Protein AF-A0A6A4HBH5-F1 (afdb_monomer_lite)

Foldseek 3Di:
DPPPPLPLCVQWDFAAAPDPPWTWIFGNLQLVVLLVVCVVVLCVQPVPDDPVSNVVSVVVSSVSSVVVGDTFIPDLVSQLCAQPNDPVGHHPPRGDPVSNVSSVVVVVVVVVVVVVPDPPPPPDD

Radius of gyration: 19.76 Å; chains: 1; bounding box: 61×24×61 Å

Secondary structure (DSSP, 8-state):
------GGGGGEEEEEE-SSS-EEEEEHHHHHHHHHHTHHHHHHHHTT--HHHHHHHHHHHHHHHHHHS--EESSHHHHHHHHH--SSSPPPTTS-HHHHHHHHHHHHHHHHHHHHHS-------

Organism: NCBI:txid1447944

Structure (mmCIF, N/CA/C/O backbone):
data_AF-A0A6A4HBH5-F1
#
_entry.id   AF-A0A6A4HBH5-F1
#
loop_
_atom_site.group_PDB
_atom_site.id
_atom_site.type_symbol
_atom_site.label_atom_id
_atom_site.label_alt_id
_atom_site.label_comp_id
_atom_site.label_asym_id
_atom_site.label_entity_id
_atom_site.label_seq_id
_atom_site.pdbx_PDB_ins_code
_atom_site.Cartn_x
_atom_site.Cartn_y
_atom_site.Cartn_z
_atom_site.occupancy
_atom_site.B_iso_or_equiv
_atom_site.auth_seq_id
_atom_site.auth_comp_id
_atom_site.auth_asym_id
_atom_site.auth_atom_id
_atom_site.pdbx_PDB_model_num
ATOM 1 N N . MET A 1 1 ? -27.5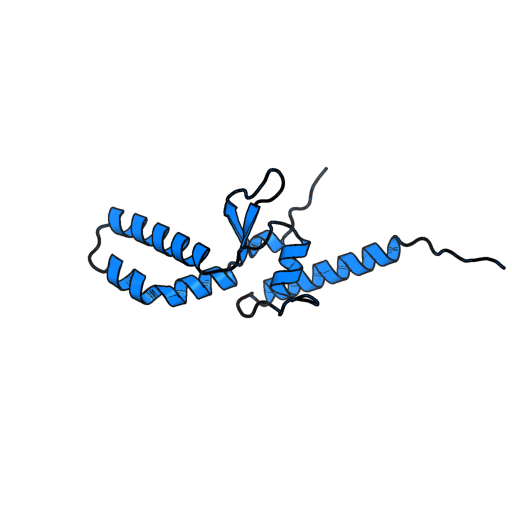65 11.292 -1.732 1.00 35.56 1 MET A N 1
ATOM 2 C CA . MET A 1 1 ? -27.043 11.084 -0.363 1.00 35.56 1 MET A CA 1
ATOM 3 C C . MET A 1 1 ? -25.540 11.281 -0.413 1.00 35.56 1 MET A C 1
ATOM 5 O O . MET A 1 1 ? -24.884 10.556 -1.145 1.00 35.56 1 MET A O 1
ATOM 9 N N . SER A 1 2 ? -25.010 12.303 0.260 1.00 35.62 2 SER A N 1
ATOM 10 C CA . SER A 1 2 ? -23.579 12.622 0.209 1.00 35.62 2 SER A CA 1
A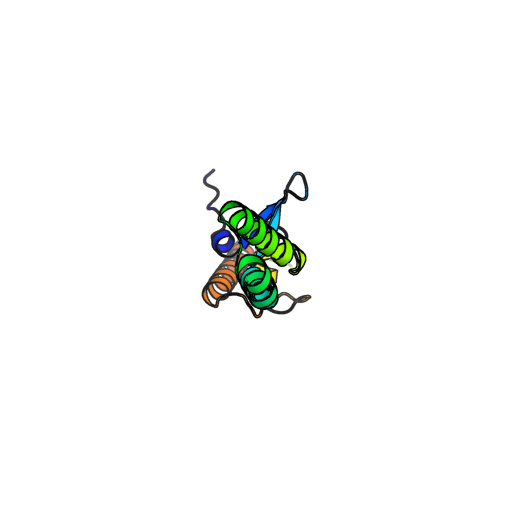TOM 11 C C . SER A 1 2 ? -22.812 11.609 1.062 1.00 35.62 2 SER A C 1
ATOM 13 O O . SER A 1 2 ? -22.666 11.772 2.274 1.00 35.62 2 SER A O 1
ATOM 15 N N . THR A 1 3 ? -22.420 10.488 0.456 1.00 44.31 3 THR A N 1
ATOM 16 C CA . THR A 1 3 ? -21.527 9.506 1.070 1.00 44.31 3 THR A CA 1
ATOM 17 C C . THR A 1 3 ? -20.174 10.178 1.234 1.00 44.31 3 THR A C 1
ATOM 19 O O . THR A 1 3 ? -19.400 10.231 0.280 1.00 44.31 3 THR A O 1
ATOM 22 N N . LYS A 1 4 ? -19.899 10.749 2.415 1.00 58.16 4 LYS A N 1
ATOM 23 C CA . LYS A 1 4 ? -18.558 11.237 2.761 1.00 58.16 4 LYS A CA 1
ATOM 24 C C . LYS A 1 4 ? -17.583 10.098 2.471 1.00 58.16 4 LYS A C 1
ATOM 26 O O . LYS A 1 4 ? -17.641 9.065 3.137 1.00 58.16 4 LYS A O 1
ATOM 31 N N . ALA A 1 5 ? -16.773 10.254 1.427 1.00 67.75 5 ALA A N 1
ATOM 32 C CA . ALA A 1 5 ? -15.789 9.257 1.045 1.00 67.75 5 ALA A CA 1
ATOM 33 C C . ALA A 1 5 ? -14.920 8.956 2.272 1.00 67.75 5 ALA A C 1
ATOM 35 O O . ALA A 1 5 ? -14.474 9.881 2.952 1.00 67.75 5 ALA A O 1
ATOM 36 N N . ASN A 1 6 ? -14.746 7.675 2.601 1.00 82.19 6 ASN A N 1
ATOM 37 C CA . ASN A 1 6 ? -13.920 7.275 3.734 1.00 82.19 6 ASN A CA 1
ATOM 38 C C . ASN A 1 6 ? -12.499 7.819 3.521 1.00 82.19 6 ASN A C 1
ATOM 40 O O . ASN A 1 6 ? -11.806 7.382 2.607 1.00 82.19 6 ASN A O 1
ATOM 44 N N . VAL A 1 7 ? -12.071 8.765 4.360 1.00 91.56 7 VAL A N 1
ATOM 45 C CA . VAL A 1 7 ? -10.775 9.445 4.208 1.00 91.56 7 VAL A CA 1
ATOM 46 C C . VAL A 1 7 ? -9.587 8.489 4.319 1.00 91.56 7 VAL A C 1
ATOM 48 O O . VAL A 1 7 ? -8.522 8.800 3.794 1.00 91.56 7 VAL A O 1
ATOM 51 N N . LEU A 1 8 ? -9.784 7.295 4.896 1.00 94.12 8 LEU A N 1
ATOM 52 C CA . LEU A 1 8 ? -8.764 6.251 4.951 1.00 94.12 8 LEU A CA 1
ATOM 53 C C . LEU A 1 8 ? -8.336 5.763 3.565 1.00 94.12 8 LEU A C 1
ATOM 55 O O . LEU A 1 8 ? -7.209 5.309 3.435 1.00 94.12 8 LEU A O 1
ATOM 59 N N . TRP A 1 9 ? -9.164 5.914 2.520 1.00 94.00 9 TRP A N 1
ATOM 60 C CA . TRP A 1 9 ? -8.773 5.580 1.142 1.00 94.00 9 TRP A CA 1
ATOM 61 C C . TRP A 1 9 ? -7.507 6.308 0.675 1.00 94.00 9 TRP A C 1
ATOM 63 O O . TRP A 1 9 ? -6.831 5.813 -0.214 1.00 94.00 9 TRP A O 1
ATOM 73 N N . LYS A 1 10 ? -7.141 7.440 1.291 1.00 95.75 10 LYS A N 1
ATOM 74 C CA . LYS A 1 10 ? -5.875 8.135 1.008 1.00 95.75 10 LYS A CA 1
ATOM 75 C C . LYS A 1 10 ? -4.632 7.300 1.334 1.00 95.75 10 LYS A C 1
ATOM 77 O O . LYS A 1 10 ? -3.570 7.577 0.796 1.00 95.75 10 LYS A O 1
ATOM 82 N N . TYR A 1 11 ? -4.763 6.298 2.202 1.00 96.56 11 TYR A N 1
ATOM 83 C CA . TYR A 1 11 ? -3.666 5.439 2.658 1.00 96.56 11 TYR A CA 1
ATOM 84 C C . TYR A 1 11 ? -3.676 4.051 2.000 1.00 96.56 11 TYR A C 1
ATOM 86 O O . TYR A 1 11 ? -2.878 3.187 2.370 1.00 96.56 11 TYR A O 1
ATOM 94 N N . PHE A 1 12 ? -4.574 3.826 1.034 1.00 96.12 12 PHE A N 1
ATOM 95 C CA . PHE A 1 12 ? -4.721 2.552 0.339 1.00 96.12 12 PHE A CA 1
ATOM 96 C C . PHE A 1 12 ? -4.754 2.747 -1.175 1.00 96.12 12 PHE A C 1
ATOM 98 O O . PHE A 1 12 ? -5.485 3.586 -1.698 1.00 96.12 12 PHE A O 1
ATOM 105 N N . HIS A 1 13 ? -4.010 1.910 -1.891 1.00 95.56 13 HIS A N 1
ATOM 106 C CA . HIS A 1 13 ? -4.157 1.762 -3.329 1.00 95.56 13 HIS A CA 1
ATOM 107 C C . HIS A 1 13 ? -5.385 0.902 -3.639 1.00 95.56 13 HIS A C 1
ATOM 109 O O . HIS A 1 13 ? -5.607 -0.136 -3.009 1.00 95.56 13 HIS A O 1
ATOM 115 N N . LYS A 1 14 ? -6.183 1.323 -4.621 1.00 94.19 14 LYS A N 1
ATOM 116 C CA . LYS A 1 14 ? -7.337 0.566 -5.108 1.00 94.19 14 LYS A CA 1
ATOM 117 C C . LYS A 1 14 ? -6.894 -0.355 -6.241 1.00 94.19 14 LYS A C 1
ATOM 119 O O . LYS A 1 14 ? -6.622 0.127 -7.332 1.00 94.19 14 LYS A O 1
ATOM 124 N N . GLY A 1 15 ? -6.877 -1.655 -5.976 1.00 91.00 15 GLY A N 1
ATOM 125 C CA . GLY A 1 15 ? -6.596 -2.683 -6.969 1.00 91.00 15 GLY A CA 1
ATOM 126 C C . GLY A 1 15 ? -7.853 -3.183 -7.681 1.00 91.00 15 GLY A C 1
ATOM 127 O O . GLY A 1 15 ? -8.888 -2.509 -7.758 1.00 91.00 15 GLY A O 1
ATOM 128 N N . GLU A 1 16 ? -7.753 -4.407 -8.190 1.00 87.94 16 GLU A N 1
ATOM 129 C CA . GLU A 1 16 ? -8.798 -5.049 -8.980 1.00 87.94 16 GLU A CA 1
ATOM 130 C C . GLU A 1 16 ? -10.088 -5.306 -8.197 1.00 87.94 16 GLU A C 1
ATOM 132 O O . GLU A 1 16 ? -10.119 -5.440 -6.970 1.00 87.94 16 GLU A O 1
ATOM 137 N N . LYS A 1 17 ? -11.199 -5.401 -8.926 1.00 88.50 17 LYS A N 1
ATOM 138 C CA . LYS A 1 17 ? -12.500 -5.709 -8.339 1.00 88.50 17 LYS A CA 1
ATOM 139 C C . LYS A 1 17 ? -12.572 -7.206 -8.014 1.00 88.50 17 LYS A C 1
ATOM 141 O O . LYS A 1 17 ? -12.617 -8.025 -8.919 1.00 88.50 17 LYS A O 1
ATOM 146 N N . GLN A 1 18 ? -12.623 -7.552 -6.728 1.00 79.44 18 GLN A N 1
ATOM 147 C CA . GLN A 1 18 ? -12.639 -8.945 -6.255 1.00 79.44 18 GLN A CA 1
ATOM 148 C C . GLN A 1 18 ? -14.020 -9.593 -6.399 1.00 79.44 18 GLN A C 1
ATOM 150 O O . GLN A 1 18 ? -14.139 -10.785 -6.651 1.00 79.44 18 GLN A O 1
ATOM 155 N N . ASN A 1 19 ? -15.088 -8.816 -6.210 1.00 80.38 19 ASN A N 1
ATOM 156 C CA . ASN A 1 19 ? -16.466 -9.265 -6.412 1.00 80.38 19 ASN A CA 1
ATOM 157 C C . ASN A 1 19 ? -17.387 -8.075 -6.713 1.00 80.38 19 ASN A C 1
ATOM 159 O O . ASN A 1 19 ? -16.939 -6.934 -6.809 1.00 80.38 19 ASN A O 1
ATOM 163 N N . SER A 1 20 ? -18.695 -8.316 -6.851 1.00 78.88 20 SER A N 1
ATOM 164 C CA . SER A 1 20 ? -19.680 -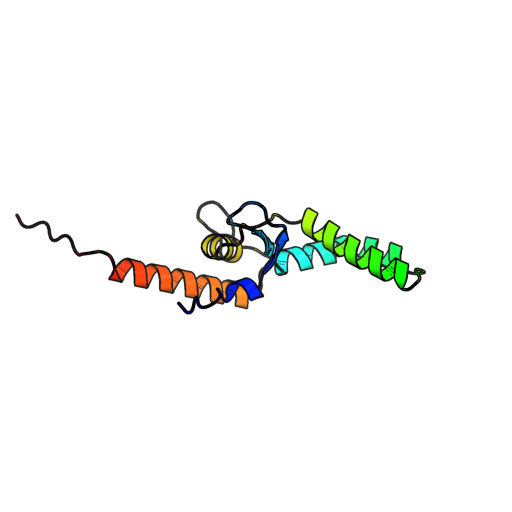7.274 -7.173 1.00 78.88 20 SER A CA 1
ATOM 165 C C . SER A 1 20 ? -19.652 -6.072 -6.215 1.00 78.88 20 SER A C 1
ATOM 167 O O . SER A 1 20 ? -19.947 -4.959 -6.661 1.00 78.88 20 SER A O 1
ATOM 169 N N . ALA A 1 21 ? -19.232 -6.270 -4.960 1.00 78.81 21 ALA A N 1
ATOM 170 C CA . ALA A 1 21 ? -19.297 -5.286 -3.884 1.00 78.81 21 ALA A CA 1
ATOM 171 C C . ALA A 1 21 ? -17.935 -4.727 -3.427 1.00 78.81 21 ALA A C 1
ATOM 173 O O . ALA A 1 21 ? -17.900 -3.630 -2.870 1.00 78.81 21 ALA A O 1
ATOM 174 N N . HIS A 1 22 ? -16.820 -5.434 -3.645 1.00 81.06 22 HIS A N 1
ATOM 175 C CA . HIS A 1 22 ? -15.524 -5.072 -3.060 1.00 81.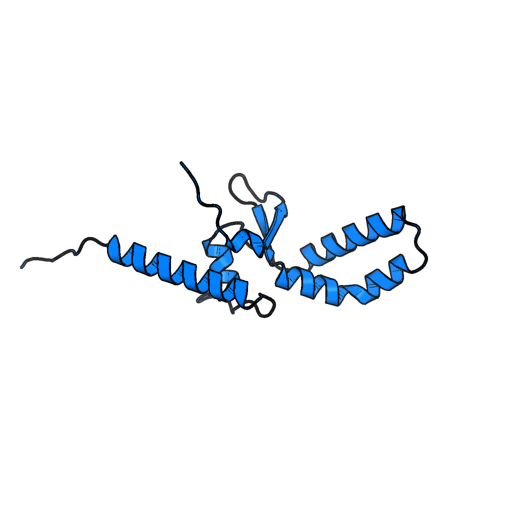06 22 HIS A CA 1
ATOM 176 C C . HIS A 1 22 ? -14.365 -5.113 -4.053 1.00 81.06 22 HIS A C 1
ATOM 178 O O . HIS A 1 22 ? -14.298 -5.958 -4.945 1.00 81.06 22 HIS A O 1
ATOM 184 N N . TYR A 1 23 ? -13.422 -4.201 -3.830 1.00 88.62 23 TYR A N 1
ATOM 185 C CA . TYR A 1 23 ? -12.120 -4.163 -4.486 1.00 88.62 23 TYR A CA 1
ATOM 186 C C . TYR A 1 23 ? -11.061 -4.788 -3.575 1.00 88.62 23 TYR A C 1
ATOM 188 O O . TYR A 1 23 ? -11.169 -4.683 -2.348 1.00 88.62 23 TYR A O 1
ATOM 196 N N . ALA A 1 24 ? -10.047 -5.405 -4.177 1.00 92.19 24 ALA A N 1
ATOM 197 C CA . ALA A 1 24 ? -8.763 -5.609 -3.531 1.00 92.19 24 ALA A CA 1
ATOM 198 C C . ALA A 1 24 ? -8.137 -4.237 -3.320 1.00 92.19 24 ALA A C 1
ATOM 200 O O . ALA A 1 24 ? -8.218 -3.353 -4.175 1.00 92.19 24 ALA A O 1
ATOM 201 N N . THR A 1 25 ? -7.547 -4.038 -2.156 1.00 95.12 25 THR A N 1
ATOM 202 C CA . THR A 1 25 ? -6.847 -2.802 -1.835 1.00 95.12 25 THR A CA 1
ATOM 203 C C . THR A 1 25 ? -5.561 -3.130 -1.120 1.00 95.12 25 THR A C 1
ATOM 205 O O . THR A 1 25 ? -5.458 -4.169 -0.475 1.00 95.12 25 THR A O 1
ATOM 208 N N . TYR A 1 26 ? -4.587 -2.245 -1.220 1.00 96.56 26 TYR A N 1
ATOM 209 C CA . TYR A 1 26 ? -3.263 -2.480 -0.671 1.00 96.56 26 TYR A CA 1
ATOM 210 C C . TYR A 1 26 ? -2.859 -1.280 0.167 1.00 96.56 26 TYR A C 1
ATOM 212 O O . TYR A 1 26 ? -3.019 -0.139 -0.267 1.00 96.56 26 TYR A O 1
ATOM 220 N N . CYS A 1 27 ? -2.367 -1.516 1.380 1.00 97.38 27 CYS A N 1
ATOM 221 C CA . CYS A 1 27 ? -1.853 -0.429 2.204 1.00 97.38 27 CYS A CA 1
ATOM 222 C C . CYS A 1 27 ? -0.634 0.188 1.516 1.00 97.38 27 CYS A C 1
ATOM 224 O O . CYS A 1 27 ? 0.309 -0.529 1.184 1.00 97.38 27 CYS A O 1
ATOM 226 N N . LEU A 1 28 ? -0.636 1.510 1.331 1.00 97.31 28 LEU A N 1
ATOM 227 C CA . LEU A 1 28 ? 0.478 2.209 0.682 1.00 97.31 28 LEU A CA 1
ATOM 228 C C . LEU A 1 28 ? 1.787 2.057 1.465 1.00 97.31 28 LEU A C 1
ATOM 230 O O . LEU A 1 28 ? 2.848 1.969 0.862 1.00 97.31 28 LEU A O 1
ATOM 234 N N . GLY A 1 29 ? 1.711 1.960 2.795 1.00 97.12 29 GLY A N 1
ATOM 235 C CA . GLY A 1 29 ? 2.868 1.672 3.641 1.00 97.12 29 GLY A CA 1
ATOM 236 C C . GLY A 1 29 ? 3.491 0.309 3.334 1.00 97.12 29 GLY A C 1
ATOM 237 O O . GLY A 1 29 ? 4.686 0.220 3.067 1.00 97.12 29 GLY A O 1
ATOM 238 N N . CYS A 1 30 ? 2.669 -0.747 3.293 1.00 97.44 30 CYS A N 1
ATOM 239 C CA . CYS A 1 30 ? 3.125 -2.087 2.914 1.00 97.44 30 CYS A CA 1
ATOM 240 C C . CYS A 1 30 ? 3.669 -2.118 1.483 1.00 97.44 30 CYS A C 1
ATOM 242 O O . CYS A 1 30 ? 4.729 -2.692 1.261 1.00 97.44 30 CYS A O 1
ATOM 244 N N . LEU A 1 31 ? 2.969 -1.488 0.531 1.00 96.69 31 LEU A N 1
ATOM 245 C CA . LEU A 1 31 ? 3.409 -1.424 -0.864 1.00 96.69 31 LEU A CA 1
ATOM 246 C C . LEU A 1 31 ? 4.765 -0.741 -0.998 1.00 96.69 31 LEU A C 1
ATOM 248 O O . LEU A 1 31 ? 5.640 -1.272 -1.667 1.00 96.69 31 LEU A O 1
ATOM 252 N N . ASN A 1 32 ? 4.963 0.405 -0.348 1.00 96.81 32 ASN A N 1
ATOM 253 C CA . ASN A 1 32 ? 6.238 1.114 -0.403 1.00 96.81 32 ASN A CA 1
ATOM 254 C C . ASN A 1 32 ? 7.366 0.287 0.216 1.00 96.81 32 ASN A C 1
ATOM 256 O O . ASN A 1 32 ? 8.453 0.235 -0.348 1.00 96.81 32 ASN A O 1
ATOM 260 N N . ASN A 1 33 ? 7.102 -0.405 1.327 1.00 97.44 33 ASN A N 1
ATOM 261 C CA . ASN A 1 33 ? 8.084 -1.303 1.928 1.00 97.44 33 ASN A CA 1
ATOM 262 C C . ASN A 1 33 ? 8.438 -2.479 0.999 1.00 97.44 33 ASN A C 1
ATOM 264 O O . ASN A 1 33 ? 9.609 -2.821 0.852 1.00 97.44 33 ASN A O 1
ATOM 268 N N . ALA A 1 34 ? 7.440 -3.085 0.349 1.00 96.75 34 ALA A N 1
ATOM 269 C CA . ALA A 1 34 ? 7.663 -4.154 -0.622 1.00 96.75 34 ALA A CA 1
ATOM 270 C C . ALA A 1 34 ? 8.442 -3.655 -1.845 1.00 96.75 34 ALA A C 1
ATOM 272 O O . ALA A 1 34 ? 9.400 -4.299 -2.257 1.00 96.75 34 ALA A O 1
ATOM 273 N N . LYS A 1 35 ? 8.099 -2.474 -2.372 1.00 96.50 35 LYS A N 1
ATOM 274 C CA . LYS A 1 35 ? 8.855 -1.825 -3.448 1.00 96.50 35 LYS A CA 1
ATOM 275 C C . LYS A 1 35 ? 10.311 -1.603 -3.055 1.00 96.50 35 LYS A C 1
ATOM 277 O O . LYS A 1 35 ? 11.186 -1.978 -3.824 1.00 96.50 35 LYS A O 1
ATOM 282 N N . GLU A 1 36 ? 10.567 -1.052 -1.869 1.00 96.44 36 GLU A N 1
ATOM 283 C CA . GLU A 1 36 ? 11.934 -0.828 -1.382 1.00 96.44 36 GLU A CA 1
ATOM 284 C C . GLU A 1 36 ? 12.709 -2.145 -1.257 1.00 96.44 36 GLU A C 1
ATOM 286 O O . GLU A 1 36 ? 13.868 -2.218 -1.647 1.00 96.44 36 GLU A O 1
ATOM 291 N N . SER A 1 37 ? 12.047 -3.215 -0.809 1.00 95.94 37 SER A N 1
ATOM 292 C CA . SER A 1 37 ? 12.656 -4.550 -0.718 1.00 95.94 37 SER A CA 1
ATOM 293 C C . SER A 1 37 ? 13.010 -5.146 -2.089 1.00 95.94 37 SER A C 1
ATOM 295 O O . SER A 1 37 ? 13.900 -5.982 -2.173 1.00 95.94 37 SER A O 1
ATOM 297 N N . LEU A 1 38 ? 12.320 -4.725 -3.153 1.00 95.12 38 LEU A N 1
ATOM 298 C CA . LEU A 1 38 ? 12.524 -5.166 -4.541 1.00 95.12 38 LEU A CA 1
ATOM 299 C C . LEU A 1 38 ? 13.357 -4.170 -5.370 1.00 95.12 38 LEU A C 1
ATOM 301 O O . LEU A 1 38 ? 13.475 -4.313 -6.588 1.00 95.12 38 LEU A O 1
ATOM 305 N N . ARG A 1 39 ? 13.868 -3.110 -4.737 1.00 95.62 39 ARG A N 1
ATOM 306 C CA . ARG A 1 39 ? 14.442 -1.958 -5.433 1.00 95.62 39 ARG A CA 1
ATOM 307 C C . ARG A 1 39 ? 15.741 -2.285 -6.152 1.00 95.62 39 ARG A C 1
ATOM 309 O O . ARG A 1 39 ? 15.908 -1.847 -7.282 1.00 95.62 39 ARG A O 1
ATOM 316 N N . GLU A 1 40 ? 16.629 -3.043 -5.517 1.00 96.00 40 GLU A N 1
ATOM 317 C CA . GLU A 1 40 ? 17.924 -3.414 -6.098 1.00 96.00 40 GLU A CA 1
ATOM 318 C C . GLU A 1 40 ? 17.735 -4.208 -7.399 1.00 96.00 40 GLU A C 1
ATOM 320 O O . GLU A 1 40 ? 18.271 -3.824 -8.439 1.00 96.00 40 GLU A O 1
ATOM 325 N N . ASP A 1 41 ? 16.864 -5.222 -7.377 1.00 94.12 41 ASP A N 1
ATOM 326 C CA . ASP A 1 41 ? 16.521 -6.012 -8.562 1.00 94.12 41 ASP A CA 1
ATOM 327 C C . ASP A 1 41 ? 15.906 -5.144 -9.674 1.00 94.12 41 ASP A C 1
ATOM 329 O O . ASP A 1 41 ? 16.154 -5.367 -10.859 1.00 94.12 41 ASP A O 1
ATOM 333 N N . TYR A 1 42 ? 15.069 -4.164 -9.314 1.00 94.94 42 TYR A N 1
ATOM 334 C CA . TYR A 1 42 ? 14.504 -3.213 -10.275 1.00 94.94 42 TYR A CA 1
ATOM 335 C C . TYR A 1 42 ? 15.591 -2.322 -10.889 1.00 94.94 42 TYR A C 1
ATOM 337 O O . TYR A 1 42 ? 15.666 -2.213 -12.112 1.00 94.94 42 TYR A O 1
ATOM 345 N N . GLU A 1 43 ? 16.450 -1.720 -10.062 1.00 96.00 43 GLU A N 1
ATOM 346 C CA . GLU A 1 43 ? 17.535 -0.829 -10.488 1.00 96.00 43 GLU A CA 1
ATOM 347 C C . GLU A 1 43 ? 18.544 -1.545 -11.396 1.00 96.00 43 GLU A C 1
ATOM 349 O O . GLU A 1 43 ? 19.046 -0.946 -12.349 1.00 96.00 43 GLU A O 1
ATOM 354 N N . GLU A 1 44 ? 18.797 -2.835 -11.163 1.00 95.38 44 GLU A N 1
ATOM 355 C CA . GLU A 1 44 ? 19.601 -3.661 -12.062 1.00 95.38 44 GLU A CA 1
ATOM 356 C C . GLU A 1 44 ? 18.946 -3.822 -13.442 1.00 95.38 44 GLU A C 1
ATOM 358 O O . GLU A 1 44 ? 19.612 -3.613 -14.458 1.00 95.38 44 GLU A O 1
ATOM 363 N N . ARG A 1 45 ? 17.640 -4.124 -13.500 1.00 92.38 45 ARG A N 1
ATOM 364 C CA . ARG A 1 45 ? 16.911 -4.320 -14.768 1.00 92.38 45 ARG A CA 1
ATOM 365 C C . ARG A 1 45 ? 16.810 -3.054 -15.615 1.00 92.38 45 ARG A C 1
ATOM 367 O O . ARG A 1 45 ? 16.755 -3.150 -16.839 1.00 92.38 45 ARG A O 1
ATOM 374 N N . VAL A 1 46 ? 16.789 -1.877 -14.987 1.00 95.75 46 VAL A N 1
ATOM 375 C CA . VAL A 1 46 ? 16.601 -0.596 -15.691 1.00 95.75 46 VAL A CA 1
ATOM 376 C C . VAL A 1 46 ? 17.884 0.187 -15.965 1.00 95.75 46 VAL A C 1
ATOM 378 O O . VAL A 1 46 ? 17.807 1.231 -16.612 1.00 95.75 46 VAL A O 1
ATOM 381 N N . ARG A 1 47 ? 19.050 -0.285 -15.499 1.00 94.19 47 ARG A N 1
ATOM 382 C CA . ARG A 1 47 ? 20.326 0.457 -15.544 1.00 94.19 47 ARG A CA 1
ATOM 383 C C . ARG A 1 47 ? 20.666 1.009 -16.932 1.00 94.19 47 ARG A C 1
ATOM 385 O O . ARG A 1 47 ? 21.000 2.184 -17.045 1.00 94.19 47 ARG A O 1
ATOM 392 N N . ASP A 1 48 ? 20.522 0.176 -17.958 1.00 94.12 48 ASP A N 1
ATOM 393 C CA . ASP A 1 48 ? 20.845 0.502 -19.354 1.00 94.12 48 ASP A CA 1
ATOM 394 C C . ASP A 1 48 ? 19.607 0.417 -20.269 1.00 94.12 48 ASP A C 1
ATOM 396 O O . ASP A 1 48 ? 19.716 0.288 -21.489 1.00 94.12 48 ASP A O 1
ATOM 400 N N . ALA A 1 49 ? 18.412 0.455 -19.675 1.00 94.31 49 ALA A N 1
ATOM 401 C CA . ALA A 1 49 ? 17.152 0.308 -20.387 1.00 94.31 49 ALA A CA 1
ATOM 402 C C . ALA A 1 49 ? 16.727 1.612 -21.085 1.00 94.31 49 ALA A C 1
ATOM 404 O O . ALA A 1 49 ? 16.869 2.712 -20.543 1.00 94.31 49 ALA A O 1
ATOM 405 N N . ASP A 1 50 ? 16.131 1.481 -22.271 1.00 96.62 50 ASP A N 1
ATOM 406 C CA . ASP A 1 50 ? 15.436 2.584 -22.935 1.00 96.62 50 ASP A CA 1
ATOM 407 C C . ASP A 1 50 ? 14.162 3.002 -22.170 1.00 96.62 50 ASP A C 1
ATOM 409 O O . ASP A 1 50 ? 13.702 2.323 -21.251 1.00 96.62 50 ASP A O 1
ATOM 413 N N . GLU A 1 51 ? 13.567 4.132 -22.550 1.00 94.69 51 GLU A N 1
ATOM 414 C CA . GLU A 1 51 ? 12.389 4.687 -21.874 1.00 94.69 51 GLU A CA 1
ATOM 415 C C . GLU A 1 51 ? 11.168 3.748 -21.886 1.00 94.69 51 GLU A C 1
ATOM 417 O O . GLU A 1 51 ? 10.473 3.638 -20.875 1.00 94.69 51 GLU A O 1
ATOM 422 N N . ALA A 1 52 ? 10.923 3.033 -22.988 1.00 95.06 52 ALA A N 1
ATOM 423 C CA . ALA A 1 52 ? 9.793 2.112 -23.089 1.00 95.06 52 ALA A CA 1
ATOM 424 C C . ALA A 1 52 ? 10.002 0.883 -22.194 1.00 95.06 52 ALA A C 1
ATOM 426 O O . ALA A 1 52 ? 9.083 0.447 -21.498 1.00 95.06 52 ALA A O 1
ATOM 427 N N . THR A 1 53 ? 11.224 0.355 -22.160 1.00 95.00 53 THR A N 1
ATOM 428 C CA . THR A 1 53 ? 11.604 -0.743 -21.268 1.00 95.00 53 THR A CA 1
ATOM 429 C C . THR A 1 53 ? 11.510 -0.314 -19.803 1.00 95.00 53 THR A C 1
ATOM 431 O O . THR A 1 53 ? 10.929 -1.036 -18.994 1.00 95.00 53 THR A O 1
ATOM 434 N N . ARG A 1 54 ? 11.982 0.892 -19.458 1.00 94.81 54 ARG A N 1
ATOM 435 C CA . ARG A 1 54 ? 11.865 1.452 -18.101 1.00 94.81 54 ARG A CA 1
ATOM 436 C C . ARG A 1 54 ? 10.417 1.570 -17.642 1.00 94.81 54 ARG A C 1
ATOM 438 O O . ARG A 1 54 ? 10.119 1.193 -16.514 1.00 94.81 54 ARG A O 1
ATOM 445 N N . PHE A 1 55 ? 9.527 2.050 -18.508 1.00 94.94 55 PHE A N 1
ATOM 446 C CA . PHE A 1 55 ? 8.101 2.147 -18.197 1.00 94.94 55 PHE A CA 1
ATOM 447 C C . PHE A 1 55 ? 7.486 0.773 -17.879 1.00 94.94 55 PHE A C 1
ATOM 449 O O . PHE A 1 55 ? 6.779 0.622 -16.882 1.00 94.94 55 PHE A O 1
ATOM 456 N N . ASN A 1 56 ? 7.799 -0.247 -18.686 1.00 95.81 56 ASN A N 1
ATOM 457 C CA . ASN A 1 56 ? 7.304 -1.608 -18.463 1.00 95.81 56 ASN A CA 1
ATOM 458 C C . ASN A 1 56 ? 7.857 -2.223 -17.168 1.00 95.81 56 ASN A C 1
ATOM 460 O O . ASN A 1 56 ? 7.115 -2.853 -16.415 1.00 95.81 56 ASN A O 1
ATOM 464 N N . GLU A 1 57 ? 9.146 -2.026 -16.886 1.00 95.75 57 GLU A N 1
ATOM 465 C CA . GLU A 1 57 ? 9.774 -2.518 -15.656 1.00 95.75 57 GLU A CA 1
ATOM 466 C C . GLU A 1 57 ? 9.257 -1.794 -14.407 1.00 95.75 57 GLU A C 1
ATOM 468 O O . GLU A 1 57 ? 9.101 -2.424 -13.363 1.00 95.75 57 GLU A O 1
ATOM 473 N N . GLU A 1 58 ? 8.926 -0.503 -14.495 1.00 95.56 58 GLU A N 1
ATOM 474 C CA . GLU A 1 58 ? 8.294 0.229 -13.392 1.00 95.56 58 GLU A CA 1
ATOM 475 C C . GLU A 1 58 ? 6.895 -0.322 -13.083 1.00 95.56 58 GLU A C 1
ATOM 477 O O . GLU A 1 58 ? 6.549 -0.521 -11.913 1.00 95.56 58 GLU A O 1
ATOM 482 N N . GLN A 1 59 ? 6.105 -0.619 -14.120 1.00 94.81 59 GLN A N 1
ATOM 483 C CA . GLN A 1 59 ? 4.797 -1.246 -13.948 1.00 94.81 59 GLN A CA 1
ATOM 484 C C . GLN A 1 59 ? 4.929 -2.642 -13.330 1.00 94.81 59 GLN A C 1
ATOM 486 O O . GLN A 1 59 ? 4.249 -2.950 -12.352 1.00 94.81 59 GLN A O 1
ATOM 491 N N . LYS A 1 60 ? 5.862 -3.456 -13.832 1.00 95.69 60 LYS A N 1
ATOM 492 C CA . LYS A 1 60 ? 6.137 -4.787 -13.288 1.00 95.69 60 LYS A CA 1
ATOM 493 C C . LYS A 1 60 ? 6.605 -4.731 -11.834 1.00 95.69 60 LYS A C 1
ATOM 495 O O . LYS A 1 60 ? 6.119 -5.494 -11.012 1.00 95.69 60 LYS A O 1
ATOM 500 N N . TRP A 1 61 ? 7.484 -3.793 -11.486 1.00 96.12 61 TRP A N 1
ATOM 501 C CA . TRP A 1 61 ? 7.926 -3.586 -10.105 1.00 96.12 61 TRP A CA 1
ATOM 502 C C . TRP A 1 61 ? 6.760 -3.242 -9.171 1.00 96.12 61 TRP A C 1
ATOM 504 O O . TRP A 1 61 ? 6.709 -3.707 -8.030 1.00 96.12 61 TRP A O 1
ATOM 514 N N . PHE A 1 62 ? 5.795 -2.454 -9.649 1.00 95.56 62 PHE A N 1
ATOM 515 C CA . PHE A 1 62 ? 4.572 -2.176 -8.904 1.00 95.56 62 PHE A CA 1
ATOM 516 C C . PHE A 1 62 ? 3.678 -3.417 -8.748 1.00 95.56 62 PHE A C 1
ATOM 518 O O . PHE A 1 62 ? 3.174 -3.666 -7.648 1.00 95.56 62 PHE A O 1
ATOM 525 N N . ASP A 1 63 ? 3.499 -4.199 -9.811 1.00 94.56 63 ASP A N 1
ATOM 526 C CA . ASP A 1 63 ? 2.693 -5.423 -9.790 1.00 94.56 63 ASP A CA 1
ATOM 527 C C . ASP A 1 63 ? 3.311 -6.489 -8.871 1.00 94.56 63 ASP A C 1
ATOM 529 O O . ASP A 1 63 ? 2.609 -7.065 -8.037 1.00 94.56 63 ASP A O 1
ATOM 533 N N . ASP A 1 64 ? 4.630 -6.678 -8.941 1.00 95.50 64 ASP A N 1
ATOM 534 C CA . ASP A 1 64 ? 5.394 -7.571 -8.065 1.00 95.50 64 ASP A CA 1
ATOM 535 C C . ASP A 1 64 ? 5.239 -7.148 -6.592 1.00 95.50 64 ASP A C 1
ATOM 537 O O . ASP A 1 64 ? 4.973 -7.976 -5.716 1.00 95.50 64 ASP A O 1
ATOM 541 N N . ALA A 1 65 ? 5.300 -5.842 -6.304 1.00 96.38 65 ALA A N 1
ATOM 542 C CA . ALA A 1 65 ? 5.051 -5.324 -4.960 1.00 96.38 65 ALA A CA 1
ATOM 543 C C . ALA A 1 65 ? 3.606 -5.567 -4.491 1.00 96.38 65 ALA A C 1
ATOM 545 O O . ALA A 1 65 ? 3.391 -5.877 -3.318 1.00 96.38 65 ALA A O 1
ATOM 546 N N . CYS A 1 66 ? 2.611 -5.466 -5.380 1.00 94.50 66 CYS A N 1
ATOM 547 C CA . CYS A 1 66 ? 1.220 -5.792 -5.054 1.00 94.50 66 CYS A CA 1
ATOM 548 C C . CYS A 1 66 ? 1.026 -7.283 -4.746 1.00 94.50 66 CYS A C 1
ATOM 550 O O . CYS A 1 66 ? 0.227 -7.617 -3.872 1.00 94.50 66 CYS A O 1
ATOM 552 N N . GLN A 1 67 ? 1.759 -8.174 -5.420 1.00 93.88 67 GLN A N 1
ATOM 553 C CA . GLN A 1 67 ? 1.732 -9.616 -5.152 1.00 93.88 67 GLN A CA 1
ATOM 554 C C . GLN A 1 67 ? 2.436 -9.986 -3.839 1.00 93.88 67 GLN A C 1
ATOM 556 O O . GLN A 1 67 ? 2.039 -10.942 -3.173 1.00 93.88 67 GLN A O 1
ATOM 561 N N . ALA A 1 68 ? 3.454 -9.218 -3.446 1.00 94.38 68 ALA A N 1
ATOM 562 C CA . ALA A 1 68 ? 4.227 -9.450 -2.229 1.00 94.38 68 ALA A CA 1
ATOM 563 C C . ALA A 1 68 ? 3.508 -9.020 -0.936 1.00 94.38 68 ALA A C 1
ATOM 565 O O . ALA A 1 68 ? 3.926 -9.409 0.157 1.00 94.38 68 ALA A O 1
ATOM 566 N N . VAL A 1 69 ? 2.440 -8.219 -1.026 1.00 94.50 69 VAL A N 1
ATOM 567 C CA . VAL A 1 69 ? 1.717 -7.710 0.148 1.00 94.50 69 VAL A CA 1
ATOM 568 C C . VAL A 1 69 ? 0.314 -8.307 0.261 1.00 94.50 69 VAL A C 1
ATOM 570 O O . VAL A 1 69 ? -0.371 -8.513 -0.741 1.00 94.50 69 VAL A O 1
ATOM 573 N N . PRO A 1 70 ? -0.183 -8.553 1.486 1.00 92.44 70 PRO A N 1
ATOM 574 C CA . PRO A 1 70 ? -1.544 -9.029 1.661 1.00 92.44 70 PRO A CA 1
ATOM 575 C C . PRO A 1 70 ? -2.545 -7.959 1.217 1.00 92.44 70 PRO A C 1
ATOM 577 O O . PRO A 1 70 ? -2.490 -6.805 1.654 1.00 92.44 70 PRO A O 1
ATOM 580 N N . SER A 1 71 ? -3.507 -8.361 0.387 1.00 93.50 71 SER A N 1
ATOM 581 C CA . SER A 1 71 ? -4.625 -7.489 0.041 1.00 93.50 71 SER A CA 1
ATOM 582 C C . SER A 1 71 ? -5.581 -7.321 1.227 1.00 93.50 71 SER A C 1
ATOM 584 O O . SER A 1 71 ? -5.845 -8.235 2.012 1.00 93.50 71 SER A O 1
ATOM 586 N N . VAL A 1 72 ? -6.120 -6.116 1.350 1.00 93.06 72 VAL A N 1
ATOM 587 C CA . VAL A 1 72 ? -7.155 -5.727 2.302 1.00 93.06 72 VAL A CA 1
ATOM 588 C C . VAL A 1 72 ? -8.452 -5.540 1.524 1.00 93.06 72 VAL A C 1
ATOM 590 O O . VAL A 1 72 ? -8.464 -5.025 0.402 1.00 93.06 72 VAL A O 1
ATOM 593 N N . ARG A 1 73 ? -9.578 -5.951 2.104 1.00 92.31 73 ARG A N 1
ATOM 594 C CA . ARG A 1 73 ? -10.893 -5.696 1.508 1.00 92.31 73 ARG A CA 1
ATOM 595 C C . ARG A 1 73 ? -11.149 -4.187 1.477 1.00 92.31 73 ARG A C 1
ATOM 597 O O . ARG A 1 73 ? -10.922 -3.506 2.471 1.00 92.31 73 ARG A O 1
ATOM 604 N N . GLY A 1 74 ? -11.635 -3.672 0.348 1.00 91.25 74 GLY A N 1
ATOM 605 C CA . GLY A 1 74 ? -11.957 -2.254 0.157 1.00 91.25 74 GLY A CA 1
ATOM 606 C C . GLY A 1 74 ? -13.171 -1.780 0.958 1.00 91.25 74 GLY A C 1
ATOM 607 O O . GLY A 1 74 ? -14.191 -1.413 0.376 1.00 91.25 74 GLY A O 1
ATOM 608 N N . ASP A 1 75 ? -13.086 -1.817 2.284 1.00 90.56 75 ASP A N 1
ATOM 609 C CA . ASP A 1 75 ? -14.107 -1.354 3.212 1.00 90.56 75 ASP A CA 1
ATOM 610 C C . ASP A 1 75 ? -13.486 -0.684 4.446 1.00 90.56 75 ASP A C 1
ATOM 612 O O . ASP A 1 75 ? -12.347 -0.937 4.834 1.00 90.56 75 ASP A O 1
ATOM 616 N N . LYS A 1 76 ? -14.261 0.201 5.082 1.00 91.94 76 LYS A N 1
ATOM 617 C CA . LYS A 1 76 ? -13.785 1.008 6.208 1.00 91.94 76 LYS A CA 1
ATOM 618 C C . LYS A 1 76 ? -13.306 0.166 7.395 1.00 91.94 76 LYS A C 1
ATOM 620 O O . LYS A 1 76 ? -12.299 0.515 8.005 1.00 91.94 76 LYS A O 1
ATOM 625 N N . HIS A 1 77 ? -14.014 -0.909 7.736 1.00 92.31 77 HIS A N 1
ATOM 626 C CA . HIS A 1 77 ? -13.681 -1.708 8.914 1.00 92.31 77 HIS A CA 1
ATOM 627 C C . HIS A 1 77 ? -12.404 -2.510 8.675 1.00 92.31 77 HIS A C 1
ATOM 629 O O . HIS A 1 77 ? -11.562 -2.583 9.568 1.00 92.31 77 HIS A O 1
ATOM 635 N N . ALA A 1 78 ? -12.223 -3.047 7.466 1.00 93.19 78 ALA A N 1
ATOM 636 C CA . ALA A 1 78 ? -10.992 -3.709 7.062 1.00 93.19 78 ALA A CA 1
ATOM 637 C C . ALA A 1 78 ? -9.792 -2.751 7.081 1.00 93.19 78 ALA A C 1
ATOM 639 O O . ALA A 1 78 ? -8.737 -3.123 7.591 1.00 93.19 78 ALA A O 1
ATOM 640 N N . PHE A 1 79 ? -9.958 -1.502 6.630 1.00 95.06 79 PHE A N 1
ATOM 641 C CA . PHE A 1 79 ? -8.890 -0.496 6.704 1.00 95.06 79 PHE A CA 1
ATOM 642 C C . PHE A 1 79 ? -8.481 -0.205 8.146 1.00 95.06 79 PHE A C 1
ATOM 644 O O . PHE A 1 79 ? -7.296 -0.241 8.464 1.00 95.06 79 PHE A O 1
ATOM 651 N N . ILE A 1 80 ? -9.451 0.028 9.036 1.00 95.56 80 ILE A N 1
ATOM 652 C CA . ILE A 1 80 ? -9.178 0.251 10.462 1.00 95.56 80 ILE A CA 1
ATOM 653 C C . ILE A 1 80 ? -8.488 -0.980 11.067 1.00 95.56 80 ILE A C 1
ATOM 655 O O . ILE A 1 80 ? -7.466 -0.844 11.734 1.00 95.56 80 ILE A O 1
ATOM 659 N N . ALA A 1 81 ? -9.008 -2.183 10.818 1.00 95.69 81 ALA A N 1
ATOM 660 C CA . ALA A 1 81 ? -8.450 -3.416 11.368 1.00 95.69 81 ALA A CA 1
ATOM 661 C C . ALA A 1 81 ? -7.016 -3.686 10.891 1.00 95.69 81 ALA A C 1
ATOM 663 O O . ALA A 1 81 ? -6.216 -4.198 11.669 1.00 95.69 81 ALA A O 1
ATOM 664 N N 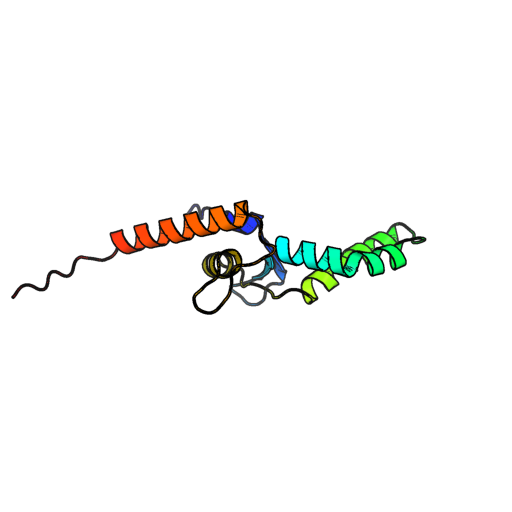. HIS A 1 82 ? -6.691 -3.340 9.643 1.00 96.19 82 HIS A N 1
ATOM 665 C CA . HIS A 1 82 ? -5.331 -3.424 9.123 1.00 96.19 82 HIS A CA 1
ATOM 666 C C . HIS A 1 82 ? -4.417 -2.374 9.774 1.00 96.19 82 HIS A C 1
ATOM 668 O O . HIS A 1 82 ? -3.356 -2.713 10.288 1.00 96.19 82 HIS A O 1
ATOM 674 N N . LEU A 1 83 ? -4.839 -1.104 9.800 1.00 96.88 83 LEU A N 1
ATOM 675 C CA . LEU A 1 83 ? -3.990 0.007 10.237 1.00 96.88 83 LEU A CA 1
ATOM 676 C C . LEU A 1 83 ? -3.651 -0.018 11.723 1.00 96.88 83 LEU A C 1
ATOM 678 O O . LEU A 1 83 ? -2.531 0.325 12.060 1.00 96.88 83 LEU A O 1
ATOM 682 N N . ILE A 1 84 ? -4.597 -0.374 12.597 1.00 96.69 84 ILE A N 1
ATOM 683 C CA . ILE A 1 84 ? -4.431 -0.279 14.065 1.00 96.69 84 ILE A CA 1
ATOM 684 C C . ILE A 1 84 ? -4.656 -1.612 14.783 1.00 96.69 84 ILE A C 1
ATOM 686 O O . ILE A 1 84 ? -4.863 -1.650 16.001 1.00 96.69 84 ILE A O 1
ATOM 690 N N . GLY A 1 85 ? -4.664 -2.701 14.016 1.00 93.69 85 GLY A N 1
ATOM 691 C CA . GLY A 1 85 ? -4.871 -4.051 14.509 1.00 93.69 85 GLY A CA 1
ATOM 692 C C . GLY A 1 85 ? -6.308 -4.347 14.941 1.00 93.69 85 GLY A C 1
ATOM 693 O O . GLY A 1 85 ? -7.193 -3.489 15.052 1.00 93.69 85 GLY A O 1
ATOM 694 N N . SER A 1 86 ? -6.536 -5.623 15.221 1.00 90.12 86 SER A N 1
ATOM 695 C CA . SER A 1 86 ? -7.780 -6.156 15.770 1.00 90.12 86 SER A CA 1
ATOM 696 C C . SER A 1 86 ? -7.467 -7.240 16.804 1.00 90.12 86 SER A C 1
ATOM 698 O O . SER A 1 86 ? -6.312 -7.486 17.131 1.00 90.12 86 SER A O 1
ATOM 700 N N . LYS A 1 87 ? -8.488 -7.934 17.318 1.00 84.62 87 LYS A N 1
ATOM 701 C CA . LYS A 1 87 ? -8.259 -9.093 18.198 1.00 84.62 87 LYS A CA 1
ATOM 702 C C . LYS A 1 87 ? -7.482 -10.223 17.508 1.00 84.62 87 LYS A C 1
ATOM 704 O O . LYS A 1 87 ? -6.831 -10.995 18.196 1.00 84.62 87 LYS A O 1
ATOM 709 N N . ALA A 1 88 ? -7.587 -10.327 16.183 1.00 83.06 88 ALA A N 1
ATOM 710 C CA . ALA A 1 88 ? -6.975 -11.396 15.398 1.00 83.06 88 ALA A CA 1
ATOM 711 C C . ALA A 1 88 ? -5.654 -10.982 14.730 1.00 83.06 88 ALA A C 1
ATOM 713 O O . ALA A 1 88 ? -4.858 -11.848 14.393 1.00 83.06 88 ALA A O 1
ATOM 714 N N . ASN A 1 89 ? -5.417 -9.678 14.545 1.00 85.88 89 ASN A N 1
ATOM 715 C CA . ASN A 1 89 ? -4.307 -9.166 13.741 1.00 85.88 89 ASN A CA 1
ATOM 716 C C . ASN A 1 89 ? -3.554 -8.061 14.474 1.00 85.88 89 ASN A C 1
ATOM 718 O O . ASN A 1 89 ? -4.166 -7.227 15.145 1.00 85.88 89 ASN A O 1
ATOM 722 N N . LYS A 1 90 ? -2.234 -8.027 14.291 1.00 92.94 90 LYS A N 1
ATOM 723 C CA . LYS A 1 90 ? -1.386 -6.942 14.788 1.00 92.94 90 LYS A CA 1
ATOM 724 C C . LYS A 1 90 ? -1.624 -5.648 14.008 1.00 92.94 90 LYS A C 1
ATOM 726 O O . LYS A 1 90 ? -2.191 -5.652 12.918 1.00 92.94 90 LYS A O 1
ATOM 731 N N . GLU A 1 91 ? -1.203 -4.548 14.616 1.00 95.06 91 GLU A N 1
ATOM 732 C CA . GLU A 1 91 ? -1.108 -3.247 13.960 1.00 95.06 91 GLU A CA 1
ATOM 733 C C . GLU A 1 91 ? -0.132 -3.306 12.777 1.00 95.06 91 GLU A C 1
ATOM 735 O O . GLU A 1 91 ? 0.893 -3.982 12.859 1.00 95.06 91 GLU A O 1
ATOM 740 N N . CYS A 1 92 ? -0.449 -2.607 11.684 1.00 96.75 92 CYS A N 1
ATOM 741 C CA . CYS A 1 92 ? 0.442 -2.518 10.534 1.00 96.75 92 CYS A CA 1
ATOM 742 C C . CYS A 1 92 ? 1.697 -1.705 10.885 1.00 96.75 92 CYS A C 1
ATOM 744 O O . CYS A 1 92 ? 1.616 -0.518 11.210 1.00 96.75 92 CYS A O 1
ATOM 746 N N . GLU A 1 93 ? 2.860 -2.346 10.781 1.00 96.38 93 GLU A N 1
ATOM 747 C CA . GLU A 1 93 ? 4.164 -1.758 11.113 1.00 96.38 93 GLU A CA 1
ATOM 748 C C . GLU A 1 93 ? 4.585 -0.671 10.115 1.00 96.38 93 GLU A C 1
ATOM 750 O O . GLU A 1 93 ? 5.229 0.301 10.497 1.00 96.38 93 GLU A O 1
ATOM 755 N N . HIS A 1 94 ? 4.164 -0.797 8.853 1.00 96.81 94 HIS A N 1
ATOM 756 C CA . HIS A 1 94 ? 4.535 0.119 7.769 1.00 96.81 94 HIS A CA 1
ATOM 757 C C . HIS A 1 94 ? 3.523 1.252 7.548 1.00 96.81 94 HIS A C 1
ATOM 759 O O . HIS A 1 94 ? 3.731 2.116 6.697 1.00 96.81 94 HIS A O 1
ATOM 765 N N . ALA A 1 95 ? 2.397 1.245 8.264 1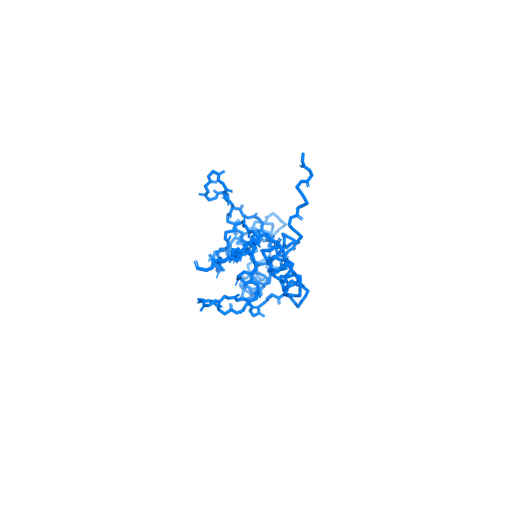.00 96.38 95 ALA A N 1
ATOM 766 C CA . ALA A 1 95 ? 1.407 2.308 8.162 1.00 96.38 95 ALA A CA 1
ATOM 767 C C . ALA A 1 95 ? 1.955 3.616 8.747 1.00 96.38 95 ALA A C 1
ATOM 769 O O . ALA A 1 95 ? 2.568 3.613 9.813 1.00 96.38 95 ALA A O 1
ATOM 770 N N . SER A 1 96 ? 1.675 4.744 8.088 1.00 96.62 96 SER A N 1
ATOM 771 C CA . SER A 1 96 ? 2.041 6.051 8.635 1.00 96.62 96 SER A CA 1
ATOM 772 C C . SER A 1 96 ? 1.277 6.344 9.928 1.00 96.62 96 SER A C 1
ATOM 774 O O . SER A 1 96 ? 0.128 5.926 10.108 1.00 96.62 96 SER A O 1
ATOM 776 N N . GLU A 1 97 ? 1.889 7.123 10.820 1.00 96.38 97 GLU A N 1
ATOM 777 C CA . GLU A 1 97 ? 1.246 7.535 12.073 1.00 96.38 97 GLU A CA 1
ATOM 778 C C . GLU A 1 97 ? -0.036 8.344 11.830 1.00 96.38 97 GLU A C 1
ATOM 780 O O . GLU A 1 97 ? -1.007 8.216 12.574 1.00 96.38 97 GLU A O 1
ATOM 785 N N . GLU A 1 98 ? -0.101 9.103 10.734 1.00 96.69 98 GLU A N 1
ATOM 786 C CA . GLU A 1 98 ? -1.319 9.795 10.302 1.00 96.69 98 GLU A CA 1
ATOM 787 C C . GLU A 1 98 ? -2.449 8.812 9.970 1.00 96.69 98 GLU A C 1
ATOM 789 O O . GLU A 1 98 ? -3.576 8.984 10.438 1.00 96.69 98 GLU A O 1
ATOM 794 N N . ALA A 1 99 ? -2.146 7.749 9.215 1.00 96.25 99 ALA A N 1
ATOM 795 C CA . ALA A 1 99 ? -3.121 6.719 8.871 1.00 96.25 99 ALA A CA 1
ATOM 796 C C . ALA A 1 99 ? -3.645 6.019 10.128 1.00 96.25 99 ALA A C 1
ATOM 798 O O . ALA A 1 99 ? -4.853 5.823 10.289 1.00 96.25 99 ALA A O 1
ATOM 799 N N . LYS A 1 100 ? -2.740 5.685 11.054 1.00 97.19 100 LYS A N 1
ATOM 800 C CA . LYS A 1 100 ? -3.094 5.090 12.346 1.00 97.19 100 LYS A CA 1
ATOM 801 C C . LYS A 1 100 ? -3.957 6.035 13.180 1.00 97.19 100 LYS A C 1
ATOM 803 O O . LYS A 1 100 ? -4.972 5.604 13.724 1.00 97.19 100 LYS A O 1
ATOM 808 N N . SER A 1 101 ? -3.592 7.312 13.266 1.00 96.56 101 SER A N 1
ATOM 809 C CA . SER A 1 101 ? -4.340 8.333 14.006 1.00 96.56 101 SER A CA 1
ATOM 810 C C . SER A 1 101 ? -5.768 8.483 13.472 1.00 96.56 101 SER A C 1
ATOM 812 O O . SER A 1 101 ? -6.733 8.376 14.235 1.00 96.56 101 SER A O 1
ATOM 814 N N . GLU A 1 102 ? -5.922 8.601 12.152 1.00 96.00 102 GLU A N 1
ATOM 815 C CA . GLU A 1 102 ? -7.227 8.682 11.493 1.00 96.00 102 GLU A CA 1
ATOM 816 C C . GLU A 1 102 ? -8.063 7.413 11.737 1.00 96.00 102 GLU A C 1
ATOM 818 O O . GLU A 1 102 ? -9.245 7.486 12.084 1.00 96.00 102 GLU A O 1
ATOM 823 N N . ALA A 1 103 ? -7.451 6.229 11.650 1.00 95.62 103 ALA A N 1
ATOM 824 C CA . ALA A 1 103 ? -8.130 4.970 11.945 1.00 95.62 103 ALA A CA 1
ATOM 825 C C . ALA A 1 103 ? -8.599 4.887 13.408 1.00 95.62 103 ALA A C 1
ATOM 827 O O . ALA A 1 103 ? -9.718 4.430 13.672 1.00 95.62 103 ALA A O 1
ATOM 828 N N . ARG A 1 104 ? -7.789 5.360 14.369 1.00 95.56 104 ARG A N 1
ATOM 829 C CA . ARG A 1 104 ? -8.197 5.448 15.782 1.00 95.56 104 ARG A CA 1
ATOM 830 C C . ARG A 1 104 ? -9.383 6.397 15.928 1.00 95.56 104 ARG A C 1
ATOM 832 O O . ARG A 1 104 ? -10.386 5.994 16.519 1.00 95.56 104 ARG A O 1
ATOM 839 N N . ALA A 1 105 ? -9.308 7.601 15.360 1.00 93.88 105 ALA A N 1
ATOM 840 C CA . ALA A 1 105 ? -10.377 8.597 15.425 1.00 93.88 105 ALA A CA 1
ATOM 841 C C . ALA A 1 105 ? -11.708 8.041 14.894 1.00 93.88 105 ALA A C 1
ATOM 843 O O . ALA A 1 105 ? -12.744 8.148 15.558 1.00 93.88 105 ALA A O 1
ATOM 844 N N . GLN A 1 106 ? -11.680 7.352 13.751 1.00 93.38 106 GLN A N 1
ATOM 845 C CA . GLN A 1 106 ? -12.880 6.740 13.183 1.00 93.38 106 GLN A CA 1
ATOM 846 C C . GLN A 1 106 ? -13.433 5.594 14.036 1.00 93.38 106 GLN A C 1
ATOM 848 O O . GLN A 1 106 ? -14.652 5.513 14.202 1.00 93.38 106 GLN A O 1
ATOM 853 N N . ARG A 1 107 ? -12.573 4.754 14.628 1.00 92.56 107 ARG A N 1
ATOM 854 C CA . ARG A 1 107 ? -13.000 3.684 15.546 1.00 92.56 107 ARG A CA 1
ATOM 855 C C . ARG A 1 107 ? -13.651 4.243 16.815 1.00 92.56 107 ARG A C 1
ATOM 857 O O . ARG A 1 107 ? -14.629 3.679 17.302 1.00 92.56 107 ARG A O 1
ATOM 864 N N . HIS A 1 108 ? -13.126 5.342 17.358 1.00 89.81 108 HIS A N 1
ATOM 865 C CA . HIS A 1 108 ? -13.721 6.026 18.511 1.00 89.81 108 HIS A CA 1
ATOM 866 C C . HIS A 1 108 ? -15.096 6.612 18.167 1.00 89.81 108 HIS A C 1
ATOM 868 O O . HIS A 1 108 ? -16.072 6.308 18.852 1.00 89.81 108 HIS A O 1
ATOM 874 N N . ALA A 1 109 ? -15.208 7.332 17.048 1.00 87.06 109 ALA A N 1
ATOM 875 C CA . ALA A 1 109 ? -16.480 7.888 16.586 1.00 87.06 109 ALA A CA 1
ATOM 876 C C . ALA A 1 109 ? -17.559 6.808 16.347 1.00 87.06 109 ALA A C 1
ATOM 878 O O . ALA A 1 109 ? -18.745 7.026 16.616 1.00 87.06 109 ALA A O 1
ATOM 879 N N . GLU A 1 110 ? -17.174 5.618 15.876 1.00 84.69 110 GLU A N 1
ATOM 880 C CA . GLU A 1 110 ? -18.090 4.478 15.722 1.00 84.69 110 GLU A CA 1
ATOM 881 C C . GLU A 1 110 ? -18.599 3.937 17.062 1.00 84.69 110 GLU A C 1
ATOM 883 O O . GLU A 1 110 ? -19.785 3.634 17.192 1.00 84.69 110 GLU A O 1
ATOM 888 N N . ARG A 1 111 ? -17.745 3.875 18.090 1.00 80.75 111 ARG A N 1
ATOM 889 C CA . ARG A 1 111 ? -18.169 3.463 19.440 1.00 80.75 111 ARG A CA 1
ATOM 890 C C . ARG A 1 111 ? -19.112 4.482 20.075 1.00 80.75 111 ARG A C 1
ATOM 892 O O . ARG A 1 111 ? -20.103 4.084 20.689 1.00 80.75 111 ARG A O 1
ATOM 899 N N . ASP A 1 112 ? -18.853 5.772 19.888 1.00 77.88 112 ASP A N 1
ATOM 900 C CA . ASP A 1 112 ? -19.702 6.839 20.427 1.00 77.88 112 ASP A CA 1
ATOM 901 C C . ASP A 1 112 ? -21.077 6.868 19.751 1.00 77.88 112 ASP A C 1
ATOM 903 O O . ASP A 1 112 ? -22.107 7.040 20.405 1.00 77.88 112 ASP A O 1
ATOM 907 N N . THR A 1 113 ? -21.118 6.656 18.434 1.00 76.50 113 THR A N 1
ATOM 908 C CA . THR A 1 113 ? -22.380 6.568 17.687 1.00 76.50 113 THR A CA 1
ATOM 909 C C . THR A 1 113 ? -23.155 5.287 17.995 1.00 76.50 113 THR A C 1
ATOM 911 O O . THR A 1 113 ? -24.380 5.347 18.100 1.00 76.50 113 THR A O 1
ATOM 914 N N . ALA A 1 114 ? -22.480 4.153 18.204 1.00 72.69 114 ALA A N 1
ATOM 915 C CA . ALA A 1 114 ? -23.114 2.911 18.649 1.00 72.69 114 ALA A CA 1
ATOM 916 C C . ALA A 1 114 ? -23.713 3.047 20.059 1.00 72.69 114 ALA A C 1
ATOM 918 O O . ALA A 1 114 ? -24.855 2.651 20.286 1.00 72.69 114 ALA A O 1
ATOM 919 N N . SER A 1 115 ? -22.987 3.686 20.981 1.00 67.50 115 SER A N 1
ATOM 920 C CA . SER A 1 115 ? -23.439 3.904 22.363 1.00 67.50 115 SER A CA 1
ATOM 921 C C . SER A 1 115 ? -24.657 4.831 22.442 1.00 67.50 115 SER A C 1
ATOM 923 O O . SER A 1 115 ? -25.524 4.641 23.287 1.00 67.50 115 SER A O 1
ATOM 925 N N . LYS A 1 116 ? -24.772 5.800 21.523 1.00 63.84 116 LYS A N 1
ATOM 926 C CA . LYS A 1 116 ? -25.944 6.688 21.402 1.00 63.84 116 LYS A CA 1
ATOM 927 C C . LYS A 1 116 ? -27.160 6.032 20.736 1.00 63.84 116 LYS A C 1
ATOM 929 O O . LYS A 1 116 ? -28.262 6.555 20.866 1.00 63.84 116 LYS A O 1
ATOM 934 N N . LYS A 1 117 ? -26.978 4.925 20.007 1.00 59.22 117 LYS A N 1
ATOM 935 C CA . LYS A 1 117 ? -28.056 4.204 19.303 1.00 59.22 117 LYS A CA 1
ATOM 936 C C . LYS A 1 117 ? -28.660 3.048 20.099 1.00 59.22 117 LYS A C 1
ATOM 938 O O . LYS A 1 117 ? -29.692 2.536 19.679 1.00 59.22 117 LYS A O 1
ATOM 943 N N . ALA A 1 118 ? -28.053 2.624 21.205 1.00 50.38 118 ALA A N 1
ATOM 944 C CA . ALA A 1 118 ? -28.623 1.578 22.045 1.00 50.38 118 ALA A CA 1
ATOM 945 C C . ALA A 1 118 ? -29.820 2.141 22.843 1.00 50.38 118 ALA A C 1
ATOM 947 O O . ALA A 1 118 ? -29.608 2.997 23.708 1.00 50.38 118 ALA A O 1
ATOM 948 N N . PRO A 1 119 ? -31.075 1.705 22.598 1.00 49.34 119 PRO A N 1
ATOM 949 C CA . PRO A 1 119 ? -32.163 2.030 23.504 1.00 49.34 119 PRO A CA 1
ATOM 950 C C . PRO A 1 119 ? -31.863 1.389 24.860 1.00 49.34 119 PRO A C 1
ATOM 952 O O . PRO A 1 119 ? -31.573 0.198 24.963 1.00 49.34 119 PRO A O 1
ATOM 955 N N . ARG A 1 120 ? -31.918 2.213 25.904 1.00 47.69 120 ARG A N 1
ATOM 956 C CA . ARG A 1 120 ? -31.834 1.805 27.303 1.00 47.69 120 ARG A CA 1
ATOM 957 C C . ARG A 1 120 ? -33.043 0.914 27.597 1.00 47.69 120 ARG A C 1
ATOM 959 O O . ARG A 1 120 ? -34.109 1.424 27.923 1.00 47.69 120 ARG A O 1
ATOM 966 N N . THR A 1 121 ? -32.913 -0.403 27.460 1.00 52.22 121 THR A N 1
ATOM 967 C CA . THR A 1 121 ? -33.905 -1.349 27.981 1.00 52.22 121 THR A CA 1
ATOM 968 C C . THR A 1 121 ? -33.824 -1.319 29.502 1.00 52.22 121 THR A C 1
ATOM 970 O O . THR A 1 121 ? -33.103 -2.082 30.138 1.00 52.22 121 THR A O 1
ATOM 973 N N . THR A 1 122 ? -34.548 -0.381 30.106 1.00 49.31 122 THR A N 1
ATOM 974 C CA . THR A 1 122 ? -34.956 -0.478 31.504 1.00 49.31 122 THR A CA 1
ATOM 975 C C . THR A 1 122 ? -35.919 -1.653 31.610 1.00 49.31 122 THR A C 1
ATOM 977 O O . THR A 1 122 ? -37.091 -1.521 31.266 1.00 49.31 122 THR A O 1
ATOM 980 N N . GLN A 1 123 ? -35.430 -2.811 32.057 1.00 45.66 123 GLN A N 1
ATOM 981 C CA . GLN A 1 123 ? -36.314 -3.837 32.601 1.00 45.66 123 GLN A CA 1
ATOM 982 C C . GLN A 1 123 ? -36.926 -3.273 33.886 1.00 45.66 123 GLN A C 1
ATOM 984 O O . GLN A 1 123 ? -36.224 -2.963 34.848 1.00 45.66 123 GLN A O 1
ATOM 989 N N . THR A 1 124 ? -38.235 -3.043 33.852 1.00 48.81 124 THR A N 1
ATOM 990 C CA . THR A 1 124 ? -39.043 -2.679 35.011 1.00 48.81 124 THR A CA 1
ATOM 991 C C . THR A 1 124 ? -39.659 -3.953 35.576 1.00 48.81 124 THR A C 1
ATOM 993 O O . THR A 1 124 ? -40.454 -4.569 34.880 1.00 48.81 124 THR A O 1
ATOM 996 N N . LYS A 1 125 ? -39.271 -4.248 36.825 1.00 51.25 125 LYS A N 1
ATOM 997 C CA . LYS A 1 125 ? -39.871 -5.132 37.844 1.00 51.25 125 LYS A CA 1
ATOM 998 C C . LYS A 1 125 ? -40.146 -6.595 37.500 1.00 51.25 125 LYS A C 1
ATOM 1000 O O . LYS A 1 125 ? -41.048 -6.873 36.690 1.00 51.25 125 LYS A O 1
#

Sequence (125 aa):
MSTKANVLWKYFHKGEKQNSAHYATYCLGCLNNAKESLREDYEERVRDADEATRFNEEQKWFDDACQAVPSVRGDKHAFIAHLIGSKANKECEHASEEAKSEARAQRHAERDTASKKAPRTTQTK

pLDDT: mean 87.58, std 15.01, range [35.56, 97.44]